Protein AF-A0A2E0M8G5-F1 (afdb_monomer_lite)

Structure (mmCIF, N/CA/C/O backbone):
data_AF-A0A2E0M8G5-F1
#
_entry.id   AF-A0A2E0M8G5-F1
#
loop_
_atom_site.group_PDB
_atom_site.id
_atom_site.type_symbol
_atom_site.label_atom_id
_atom_site.label_alt_id
_atom_site.label_comp_id
_atom_site.label_asym_id
_atom_site.label_entity_id
_atom_site.label_seq_id
_atom_site.pdbx_PDB_ins_code
_atom_site.Cartn_x
_atom_site.Cartn_y
_atom_site.Cartn_z
_atom_site.occupancy
_atom_site.B_iso_or_equiv
_atom_site.auth_seq_id
_atom_site.auth_comp_id
_atom_site.auth_asym_id
_atom_site.auth_atom_id
_atom_site.pdbx_PDB_model_num
ATOM 1 N N . MET A 1 1 ? 12.774 -2.064 16.910 1.00 54.75 1 MET A N 1
ATOM 2 C CA . MET A 1 1 ? 12.205 -1.805 15.576 1.00 54.75 1 MET A CA 1
ATOM 3 C C . MET A 1 1 ? 11.657 -3.131 15.097 1.00 54.75 1 MET A C 1
ATOM 5 O O . MET A 1 1 ? 12.442 -4.056 14.918 1.00 54.75 1 MET A O 1
ATOM 9 N N . GLU A 1 2 ? 10.336 -3.280 15.073 1.00 67.31 2 GLU A N 1
ATOM 10 C CA . GLU A 1 2 ? 9.711 -4.505 14.570 1.00 67.31 2 GLU A CA 1
ATOM 11 C C . GLU A 1 2 ? 9.850 -4.568 13.048 1.00 67.31 2 GLU A C 1
ATOM 13 O O . GLU A 1 2 ? 9.867 -3.539 12.372 1.00 67.31 2 GLU A O 1
ATOM 18 N N . ASN A 1 3 ? 10.014 -5.774 12.508 1.00 79.62 3 ASN A N 1
ATOM 19 C CA . ASN A 1 3 ? 10.138 -5.966 11.071 1.00 79.62 3 ASN A CA 1
ATOM 20 C C . ASN A 1 3 ? 8.754 -5.818 10.418 1.00 79.62 3 ASN A C 1
ATOM 22 O O . ASN A 1 3 ? 7.866 -6.632 10.670 1.00 79.62 3 ASN A O 1
ATOM 26 N N . LEU A 1 4 ? 8.570 -4.792 9.580 1.00 83.94 4 LEU A N 1
ATOM 27 C CA . LEU A 1 4 ? 7.314 -4.573 8.847 1.00 83.94 4 LEU A CA 1
ATOM 28 C C . LEU A 1 4 ? 7.039 -5.697 7.834 1.00 83.94 4 LEU A C 1
ATOM 30 O O . LEU A 1 4 ? 5.882 -6.077 7.614 1.00 83.94 4 LEU A O 1
ATOM 34 N N . PHE A 1 5 ? 8.105 -6.251 7.251 1.00 85.44 5 PHE A N 1
ATOM 35 C CA . PHE A 1 5 ? 8.032 -7.320 6.265 1.00 85.44 5 PHE A CA 1
ATOM 36 C C . PHE A 1 5 ? 7.835 -8.672 6.952 1.00 85.44 5 PHE A C 1
ATOM 38 O O . PHE A 1 5 ? 8.671 -9.127 7.734 1.00 85.44 5 PHE A O 1
ATOM 45 N N . GLY A 1 6 ? 6.721 -9.330 6.626 1.00 84.00 6 GLY A N 1
ATOM 46 C CA . GLY A 1 6 ? 6.536 -10.748 6.912 1.00 84.00 6 GLY A CA 1
ATOM 47 C C . GLY A 1 6 ? 7.272 -11.623 5.893 1.00 84.00 6 GLY A C 1
ATOM 48 O O . GLY A 1 6 ? 8.151 -11.167 5.167 1.00 84.00 6 GLY A O 1
ATOM 49 N N . THR A 1 7 ? 6.871 -12.890 5.790 1.00 86.88 7 THR A N 1
ATOM 50 C CA . THR A 1 7 ? 7.437 -13.831 4.805 1.00 86.88 7 THR A CA 1
ATOM 51 C C . THR A 1 7 ? 7.122 -13.466 3.354 1.00 86.88 7 THR A C 1
ATOM 53 O O . THR A 1 7 ? 7.831 -13.904 2.458 1.00 86.88 7 THR A O 1
ATOM 56 N N . ASP A 1 8 ? 6.057 -12.697 3.129 1.00 85.12 8 ASP A N 1
ATOM 57 C CA . ASP A 1 8 ? 5.541 -12.363 1.801 1.00 85.12 8 ASP A CA 1
ATOM 58 C C . ASP A 1 8 ? 4.986 -10.930 1.793 1.00 85.12 8 ASP A C 1
ATOM 60 O O . ASP A 1 8 ? 3.791 -10.688 1.598 1.00 85.12 8 ASP A O 1
ATOM 64 N N . GLY A 1 9 ? 5.863 -9.986 2.146 1.00 91.25 9 GLY A N 1
ATOM 65 C CA . GLY A 1 9 ? 5.587 -8.551 2.129 1.00 91.25 9 GLY A CA 1
ATOM 66 C C . GLY A 1 9 ? 4.952 -7.980 3.401 1.00 91.25 9 GLY A C 1
ATOM 67 O O . GLY A 1 9 ? 4.850 -8.629 4.450 1.00 91.25 9 GLY A O 1
ATOM 68 N N . ILE A 1 10 ? 4.545 -6.716 3.296 1.00 93.62 10 ILE A N 1
ATOM 69 C CA . ILE A 1 10 ? 3.780 -5.997 4.317 1.00 93.62 10 ILE A CA 1
ATOM 70 C C . ILE A 1 10 ? 2.307 -6.373 4.136 1.00 93.62 10 ILE A C 1
ATOM 72 O O . ILE A 1 10 ? 1.787 -6.366 3.023 1.00 93.62 10 ILE A O 1
ATOM 76 N N . ARG A 1 11 ? 1.629 -6.749 5.223 1.00 93.00 11 ARG A N 1
ATOM 77 C CA . ARG A 1 11 ? 0.235 -7.212 5.186 1.00 93.00 11 ARG A CA 1
ATOM 78 C C . ARG A 1 11 ? -0.544 -6.636 6.351 1.00 93.00 11 ARG A C 1
ATOM 80 O O . ARG A 1 11 ? -0.045 -6.654 7.476 1.00 93.00 11 ARG A O 1
ATOM 87 N N . GLY A 1 12 ? -1.784 -6.246 6.098 1.00 94.25 12 GLY A N 1
ATOM 88 C CA . GLY A 1 12 ? -2.657 -5.712 7.126 1.00 94.25 12 GLY A CA 1
ATOM 89 C C . GLY A 1 12 ? -4.112 -5.594 6.693 1.00 94.25 12 GLY A C 1
ATOM 90 O O . GLY A 1 12 ? -4.458 -5.883 5.548 1.00 94.25 12 GLY A O 1
ATOM 91 N N . ARG A 1 13 ? -4.965 -5.197 7.636 1.00 96.62 13 ARG A N 1
ATOM 92 C CA . ARG A 1 13 ? -6.363 -4.837 7.388 1.00 96.62 13 ARG A CA 1
ATOM 93 C C . ARG A 1 13 ? -6.421 -3.454 6.745 1.00 96.62 13 ARG A C 1
ATOM 95 O O . ARG A 1 13 ? -5.776 -2.541 7.242 1.00 96.62 13 ARG A O 1
ATOM 102 N N . VAL A 1 14 ? -7.198 -3.293 5.680 1.00 97.38 14 VAL A N 1
ATOM 103 C CA . VAL A 1 14 ? -7.354 -1.993 5.013 1.00 97.38 14 VAL A CA 1
ATOM 104 C C . VAL A 1 14 ? -8.207 -1.056 5.869 1.00 97.38 14 VAL A C 1
ATOM 106 O O . VAL A 1 14 ? -9.287 -1.451 6.309 1.00 97.38 14 VAL A O 1
ATOM 109 N N . ILE A 1 15 ? -7.716 0.164 6.097 1.00 97.62 15 ILE A N 1
ATOM 110 C CA . ILE A 1 15 ? -8.408 1.258 6.788 1.00 97.62 15 ILE A CA 1
ATOM 111 C C . ILE A 1 15 ? -8.259 2.512 5.930 1.00 97.62 15 ILE A C 1
ATOM 113 O O . ILE A 1 15 ? -7.146 2.982 5.723 1.00 97.62 15 ILE A O 1
ATOM 117 N N . LEU A 1 16 ? -9.371 3.034 5.412 1.00 96.50 16 LEU A N 1
ATOM 118 C CA . LEU A 1 16 ? -9.375 4.150 4.454 1.00 96.50 16 LEU A CA 1
ATOM 119 C C . LEU A 1 16 ? -9.514 5.533 5.107 1.00 96.50 16 LEU A C 1
ATOM 121 O O . LEU A 1 16 ? -9.705 6.521 4.402 1.00 96.50 16 LEU A O 1
ATOM 125 N N . ASP A 1 17 ? -9.437 5.605 6.434 1.00 94.81 17 ASP A N 1
ATOM 126 C CA . ASP A 1 17 ? -9.455 6.878 7.150 1.00 94.81 17 ASP A CA 1
ATOM 127 C C . ASP A 1 17 ? -8.188 7.680 6.832 1.00 94.81 17 ASP A C 1
ATOM 129 O O . ASP A 1 17 ? -7.088 7.125 6.797 1.00 94.81 17 ASP A O 1
ATOM 133 N N . GLU A 1 18 ? -8.340 8.992 6.658 1.00 93.25 18 GLU A N 1
ATOM 134 C CA . GLU A 1 18 ? -7.199 9.901 6.584 1.00 93.25 18 GLU A CA 1
ATOM 135 C C . GLU A 1 18 ? -6.433 9.889 7.913 1.00 93.25 18 GLU A C 1
ATOM 137 O O . GLU A 1 18 ? -7.026 9.934 8.995 1.00 93.25 18 GLU A O 1
ATOM 142 N N . CYS A 1 19 ? -5.107 9.843 7.832 1.00 97.50 19 CYS A N 1
ATOM 143 C CA . CYS A 1 19 ? -4.222 9.914 8.988 1.00 97.50 19 CYS A CA 1
ATOM 144 C C . CYS A 1 19 ? -2.936 10.674 8.638 1.00 97.50 19 CYS A C 1
ATOM 146 O O . CYS A 1 19 ? -2.694 10.976 7.470 1.00 97.50 19 CYS A O 1
ATOM 148 N N . SER A 1 20 ? -2.108 10.999 9.634 1.00 98.25 20 SER A N 1
ATOM 149 C CA . SER A 1 20 ? -0.753 11.507 9.371 1.00 98.25 20 SER A CA 1
ATOM 150 C C . SER A 1 20 ? 0.215 10.374 9.013 1.00 98.25 20 SER A C 1
ATOM 152 O O . SER A 1 20 ? -0.106 9.194 9.185 1.00 98.25 20 SER A O 1
ATOM 154 N N . ASP A 1 21 ? 1.421 10.726 8.570 1.00 97.62 21 ASP A N 1
ATOM 155 C CA . ASP A 1 21 ? 2.500 9.770 8.304 1.00 97.62 21 ASP A CA 1
ATOM 156 C C . ASP A 1 21 ? 2.903 9.002 9.570 1.00 97.62 21 ASP A C 1
ATOM 158 O O . ASP A 1 21 ? 3.010 7.773 9.559 1.00 97.62 21 ASP A O 1
ATOM 162 N N . GLU A 1 22 ? 3.082 9.706 10.693 1.00 97.75 22 GLU A N 1
ATOM 163 C CA . GLU A 1 22 ? 3.402 9.078 11.977 1.00 97.75 22 GLU A CA 1
ATOM 164 C C . GLU A 1 22 ? 2.297 8.122 12.427 1.00 97.75 22 GLU A C 1
ATOM 166 O O . GLU A 1 22 ? 2.583 7.023 12.905 1.00 97.75 22 GLU A O 1
ATOM 171 N N . GLU A 1 23 ? 1.037 8.514 12.242 1.00 98.12 23 GLU A N 1
ATOM 172 C CA . GLU A 1 23 ? -0.101 7.673 12.588 1.00 98.12 23 GLU A CA 1
ATOM 173 C C . GLU A 1 23 ? -0.194 6.444 11.673 1.00 98.12 23 GLU A C 1
ATOM 175 O O . GLU A 1 23 ? -0.428 5.339 12.162 1.00 98.12 23 GLU A O 1
ATOM 180 N N . ALA A 1 24 ? 0.057 6.592 10.370 1.00 97.44 24 ALA A N 1
ATOM 181 C CA . ALA A 1 24 ? 0.101 5.476 9.427 1.00 97.44 24 ALA A CA 1
ATOM 182 C C . ALA A 1 24 ? 1.146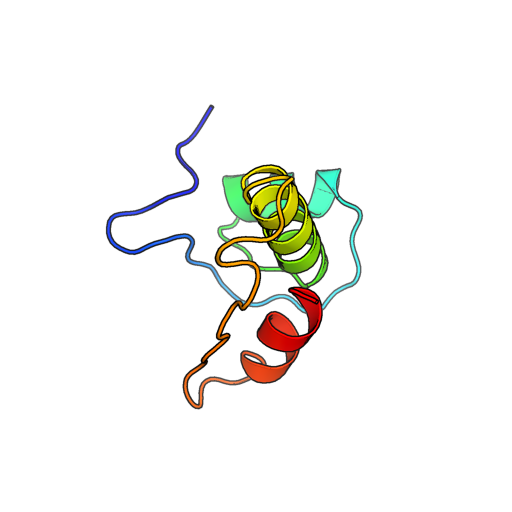 4.429 9.847 1.00 97.44 24 ALA A C 1
ATOM 184 O O . ALA A 1 24 ? 0.860 3.228 9.874 1.00 97.44 24 ALA A O 1
ATOM 185 N N . LEU A 1 25 ? 2.343 4.887 10.230 1.00 96.12 25 LEU A N 1
ATOM 186 C CA . LEU A 1 25 ? 3.428 4.035 10.722 1.00 96.12 25 LEU A CA 1
ATOM 187 C C . LEU A 1 25 ? 3.073 3.355 12.048 1.00 96.12 25 LEU A C 1
ATOM 189 O O . LEU A 1 25 ? 3.339 2.164 12.220 1.00 96.12 25 LEU A O 1
ATOM 193 N N . GLN A 1 26 ? 2.446 4.079 12.975 1.00 96.19 26 GLN A N 1
ATOM 194 C CA . GLN A 1 26 ? 1.99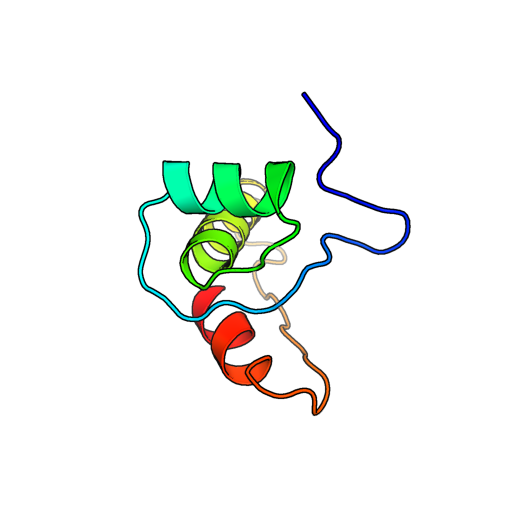0 3.501 14.235 1.00 96.19 26 GLN A CA 1
ATOM 195 C C . GLN A 1 26 ? 0.946 2.400 13.990 1.00 96.19 26 GLN A C 1
ATOM 197 O O . GLN A 1 26 ? 1.085 1.286 14.498 1.00 96.19 26 GLN A O 1
ATOM 202 N N . ARG A 1 27 ? -0.062 2.674 13.154 1.00 96.88 27 ARG A N 1
ATOM 203 C CA . ARG A 1 27 ? -1.156 1.743 12.837 1.00 96.88 27 ARG A CA 1
ATOM 204 C C . ARG A 1 27 ? -0.668 0.449 12.177 1.00 96.88 27 ARG A C 1
ATOM 206 O O . ARG A 1 27 ? -1.158 -0.631 12.520 1.00 96.88 27 ARG A O 1
ATOM 213 N N . ILE A 1 28 ? 0.322 0.501 11.279 1.00 95.94 28 ILE A N 1
ATOM 214 C CA . ILE A 1 28 ? 0.869 -0.727 10.674 1.00 95.94 28 ILE A CA 1
ATOM 215 C C . ILE A 1 28 ? 1.686 -1.562 11.663 1.00 95.94 28 ILE A C 1
ATOM 217 O O . ILE A 1 28 ? 1.608 -2.793 11.621 1.00 95.94 28 ILE A O 1
ATOM 221 N N . VAL A 1 29 ? 2.447 -0.921 12.555 1.00 94.69 29 VAL A N 1
ATOM 222 C CA . VAL A 1 29 ? 3.265 -1.616 13.560 1.00 94.69 29 VAL A CA 1
ATOM 223 C C . VAL A 1 29 ? 2.374 -2.252 14.625 1.00 94.69 29 VAL A C 1
ATOM 225 O O . VAL A 1 29 ? 2.487 -3.443 14.890 1.00 94.69 29 VAL A O 1
ATOM 228 N N . GLU A 1 30 ? 1.447 -1.484 15.193 1.00 94.88 30 GLU A N 1
ATOM 229 C CA . GLU A 1 30 ? 0.661 -1.911 16.355 1.00 94.88 30 GLU A CA 1
ATOM 230 C C . GLU A 1 30 ? -0.592 -2.706 15.968 1.00 94.88 30 GLU A C 1
ATOM 232 O O . GLU A 1 30 ? -0.949 -3.680 16.631 1.00 94.88 30 GLU A O 1
ATOM 237 N N . GLY A 1 31 ? -1.272 -2.296 14.895 1.00 95.00 31 GLY A N 1
ATOM 238 C CA . GLY A 1 31 ? -2.576 -2.832 14.495 1.00 95.00 31 GLY A CA 1
ATOM 239 C C . GLY A 1 31 ? -2.545 -3.726 13.260 1.00 95.00 31 GLY A C 1
ATOM 240 O O . GLY A 1 31 ? -3.560 -4.343 12.932 1.00 95.00 31 GLY A O 1
ATOM 241 N N . ARG A 1 32 ? -1.402 -3.804 12.562 1.00 95.19 32 ARG A N 1
ATOM 242 C CA . ARG A 1 32 ? -1.305 -4.397 11.218 1.00 95.19 32 ARG A CA 1
ATOM 243 C C . ARG A 1 32 ? -2.386 -3.821 10.304 1.00 95.19 32 ARG A C 1
ATOM 245 O O . ARG A 1 32 ? -3.134 -4.564 9.671 1.00 95.19 32 ARG A O 1
ATOM 252 N N . GLU A 1 33 ? -2.484 -2.500 10.256 1.00 96.62 33 GLU A N 1
ATOM 253 C CA . GLU A 1 33 ? -3.437 -1.780 9.412 1.00 96.62 33 GLU A CA 1
ATOM 254 C C . GLU A 1 33 ? -2.723 -1.122 8.230 1.00 96.62 33 GLU A C 1
ATOM 256 O O . GLU A 1 33 ? -1.674 -0.503 8.389 1.00 96.62 33 GLU A O 1
ATOM 261 N N . LEU A 1 34 ? -3.285 -1.290 7.034 1.00 96.62 34 LEU A N 1
ATOM 262 C CA . LEU A 1 34 ? -2.830 -0.652 5.805 1.00 96.62 34 LEU A CA 1
ATOM 263 C C . LEU A 1 34 ? -3.696 0.578 5.553 1.00 96.62 34 LEU A C 1
ATOM 265 O O . LEU A 1 34 ? -4.906 0.444 5.352 1.00 96.62 34 LEU A O 1
ATOM 269 N N . THR A 1 35 ? -3.071 1.751 5.544 1.00 97.69 35 THR A N 1
ATOM 270 C CA . THR A 1 35 ? -3.725 3.023 5.224 1.00 97.69 35 THR A CA 1
ATOM 271 C C . THR A 1 35 ? -3.235 3.566 3.882 1.00 97.69 35 THR A C 1
ATOM 273 O O . THR A 1 35 ? -2.131 3.220 3.446 1.00 97.69 35 THR A O 1
ATOM 276 N N . PRO A 1 36 ? -4.012 4.439 3.220 1.00 97.56 36 PRO A N 1
ATOM 277 C CA . PRO A 1 36 ? -3.556 5.124 2.016 1.00 97.56 36 PRO A CA 1
ATOM 278 C C . PRO A 1 36 ? -2.250 5.911 2.230 1.00 97.56 36 PRO A C 1
ATOM 280 O O . PRO A 1 36 ? -1.333 5.798 1.421 1.00 97.56 36 PRO A O 1
ATOM 283 N N . GLN A 1 37 ? -2.097 6.603 3.366 1.00 97.88 37 GLN A N 1
ATOM 284 C CA . GLN A 1 37 ? -0.855 7.312 3.707 1.00 97.88 37 GLN A CA 1
ATOM 285 C C . GLN A 1 37 ? 0.356 6.385 3.839 1.00 97.88 37 GLN A C 1
ATOM 287 O O . GLN A 1 37 ? 1.448 6.732 3.394 1.00 97.88 37 GLN A O 1
ATOM 292 N N . LEU A 1 38 ? 0.186 5.172 4.378 1.00 97.19 38 LEU A N 1
ATOM 293 C CA . LEU A 1 38 ? 1.277 4.200 4.381 1.00 97.19 38 LEU A CA 1
ATOM 294 C C . LEU A 1 38 ? 1.698 3.838 2.950 1.00 97.19 38 LEU A C 1
ATOM 296 O O . LEU A 1 38 ? 2.891 3.724 2.680 1.00 97.19 38 LEU A O 1
ATOM 300 N N . MET A 1 39 ? 0.740 3.657 2.035 1.00 97.00 39 MET A N 1
ATOM 301 C CA . MET A 1 39 ? 1.041 3.352 0.632 1.00 97.00 39 MET A CA 1
ATOM 302 C C . MET A 1 39 ? 1.816 4.494 -0.034 1.00 97.00 39 MET A C 1
ATOM 304 O O . MET A 1 39 ? 2.808 4.223 -0.707 1.00 97.00 39 MET A O 1
ATOM 308 N N . GLN A 1 40 ? 1.454 5.750 0.236 1.00 97.12 40 GLN A N 1
ATOM 309 C CA . GLN A 1 40 ? 2.217 6.911 -0.230 1.00 97.12 40 GLN A CA 1
ATOM 310 C C . GLN A 1 40 ? 3.664 6.882 0.277 1.00 97.12 40 GLN A C 1
ATOM 312 O O . GLN A 1 40 ? 4.598 6.965 -0.522 1.00 97.12 40 GLN A O 1
ATOM 317 N N . LEU A 1 41 ? 3.873 6.678 1.582 1.00 96.69 41 LEU A N 1
ATOM 318 C CA . LEU A 1 41 ? 5.216 6.576 2.163 1.00 96.69 41 LEU A CA 1
ATOM 319 C C . LEU A 1 41 ? 6.039 5.445 1.534 1.00 96.69 41 LEU A C 1
ATOM 321 O O . LEU A 1 41 ? 7.242 5.600 1.313 1.00 96.69 41 LEU A O 1
ATOM 325 N N . LEU A 1 42 ? 5.407 4.307 1.232 1.00 95.38 42 LEU A N 1
ATOM 326 C CA . LEU A 1 42 ? 6.060 3.191 0.548 1.00 95.38 42 LEU A CA 1
ATOM 327 C C . LEU A 1 42 ? 6.454 3.558 -0.888 1.00 95.38 42 LEU A C 1
ATOM 329 O O . LEU A 1 42 ? 7.575 3.245 -1.286 1.00 95.38 42 LEU A O 1
ATOM 333 N N . GLY A 1 43 ? 5.582 4.238 -1.638 1.00 94.69 43 GLY A N 1
ATOM 334 C CA . GLY A 1 43 ? 5.875 4.734 -2.986 1.00 94.69 43 GLY A CA 1
ATOM 335 C C . GLY A 1 43 ? 7.038 5.728 -2.996 1.00 94.69 43 GLY A C 1
ATOM 336 O O . GLY A 1 43 ? 8.011 5.549 -3.730 1.00 94.69 43 GLY A O 1
ATOM 337 N N . GLU A 1 44 ? 7.005 6.720 -2.105 1.00 94.88 44 GLU A N 1
ATOM 338 C CA . GLU A 1 44 ? 8.081 7.703 -1.949 1.00 94.88 44 GLU A CA 1
ATOM 339 C C . GLU A 1 44 ? 9.402 7.045 -1.538 1.00 94.88 44 GLU A C 1
ATOM 341 O O . GLU A 1 44 ? 10.467 7.359 -2.078 1.00 94.88 44 GLU A O 1
ATOM 346 N N . SER A 1 45 ? 9.348 6.112 -0.585 1.00 93.50 45 SER A N 1
ATOM 347 C CA . SER A 1 45 ? 10.528 5.378 -0.140 1.00 93.50 45 SER A CA 1
ATOM 348 C C . SER A 1 45 ? 11.097 4.497 -1.249 1.00 93.50 45 SER A C 1
ATOM 350 O O . SER A 1 45 ? 12.316 4.429 -1.377 1.00 93.50 45 SER A O 1
ATOM 352 N N . LEU A 1 46 ? 10.254 3.836 -2.047 1.00 91.06 46 LEU A N 1
ATOM 353 C CA . LEU A 1 46 ? 10.686 3.053 -3.204 1.00 91.06 46 LEU A CA 1
ATOM 354 C C . LEU A 1 46 ? 11.365 3.951 -4.240 1.00 91.06 46 LEU A C 1
ATOM 356 O O . LEU A 1 46 ? 12.462 3.623 -4.689 1.00 91.06 46 LEU A O 1
ATOM 360 N N . GLY A 1 47 ? 10.774 5.107 -4.555 1.00 90.25 47 GLY A N 1
ATOM 361 C CA . GLY A 1 47 ? 11.352 6.081 -5.483 1.00 90.25 47 GLY A CA 1
ATOM 362 C C . GLY A 1 47 ? 12.770 6.509 -5.091 1.00 90.25 47 GLY A C 1
ATOM 363 O O . GLY A 1 47 ? 13.646 6.589 -5.946 1.00 90.25 47 GLY A O 1
ATOM 364 N N . ARG A 1 48 ? 13.044 6.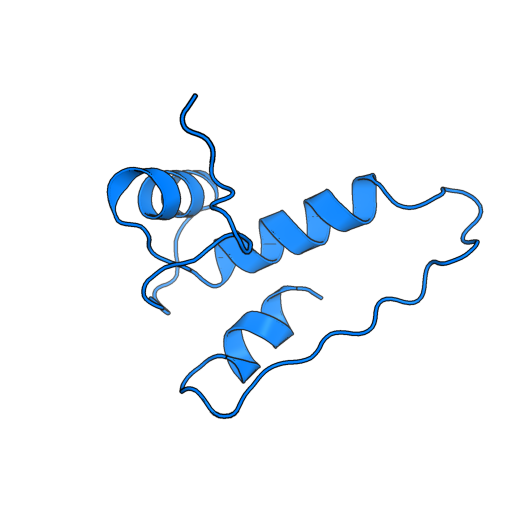672 -3.789 1.00 90.44 48 ARG A N 1
ATOM 365 C CA . ARG A 1 48 ? 14.391 6.990 -3.266 1.00 90.44 48 ARG A CA 1
ATOM 366 C C . ARG A 1 48 ? 15.418 5.865 -3.435 1.00 90.44 48 ARG A C 1
ATOM 368 O O . ARG A 1 48 ? 16.604 6.106 -3.232 1.00 90.44 48 ARG A O 1
ATOM 375 N N . THR A 1 49 ? 14.984 4.647 -3.754 1.00 88.94 49 THR A N 1
ATOM 376 C CA . THR A 1 49 ? 15.876 3.499 -3.996 1.00 88.94 49 THR A CA 1
ATOM 377 C C . THR A 1 49 ? 16.146 3.237 -5.476 1.00 88.94 49 THR A C 1
ATOM 379 O O . THR A 1 49 ? 16.988 2.395 -5.790 1.00 88.94 49 THR A O 1
ATOM 382 N N . LEU A 1 50 ? 15.448 3.931 -6.382 1.00 88.19 50 LEU A N 1
ATOM 383 C CA . LEU A 1 50 ? 15.640 3.768 -7.820 1.00 88.19 50 LEU A CA 1
ATOM 384 C C . LEU A 1 50 ? 16.942 4.439 -8.297 1.00 88.19 50 LEU A C 1
ATOM 386 O O . LEU A 1 50 ? 17.387 5.415 -7.687 1.00 88.19 50 LEU A O 1
ATOM 390 N N . PRO A 1 51 ? 17.554 3.948 -9.391 1.00 86.50 51 PRO A N 1
ATOM 391 C CA . PRO A 1 51 ? 18.727 4.580 -9.989 1.00 86.50 51 PRO A CA 1
ATOM 392 C C . PRO A 1 51 ? 18.462 6.028 -10.432 1.00 86.50 51 PRO A C 1
ATOM 394 O O . PRO A 1 51 ? 17.474 6.310 -11.109 1.00 86.50 51 PRO A O 1
ATOM 397 N N . GLU A 1 52 ? 19.377 6.944 -10.098 1.00 83.31 52 GLU A N 1
ATOM 398 C CA . GLU A 1 52 ? 19.273 8.367 -10.474 1.00 83.31 52 GLU A CA 1
ATOM 399 C C . GLU A 1 52 ? 19.381 8.603 -11.990 1.00 83.31 52 GLU A C 1
ATOM 401 O O . GLU A 1 52 ? 18.912 9.619 -12.498 1.00 83.31 52 GLU A O 1
ATOM 406 N N . ASP A 1 53 ? 19.996 7.671 -12.722 1.00 86.00 53 ASP A N 1
ATOM 407 C CA . ASP A 1 53 ? 20.163 7.739 -14.177 1.00 86.00 53 ASP A CA 1
ATOM 408 C C . ASP A 1 53 ? 18.901 7.327 -14.958 1.00 86.00 53 ASP A C 1
ATOM 410 O O . ASP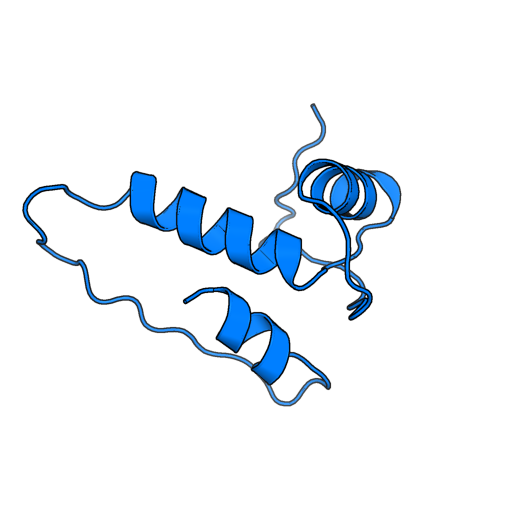 A 1 53 ? 18.906 7.341 -16.192 1.00 86.00 53 ASP A O 1
ATOM 414 N N . GLY A 1 54 ? 17.821 6.980 -14.249 1.00 75.44 54 GLY A N 1
ATOM 415 C CA . GLY A 1 54 ? 16.530 6.601 -14.821 1.00 75.44 54 GLY A CA 1
ATOM 416 C C . GLY A 1 54 ? 16.516 5.213 -15.460 1.00 75.44 54 GLY A C 1
ATOM 417 O O . GLY A 1 54 ? 15.510 4.813 -16.047 1.00 75.44 54 GLY A O 1
ATOM 418 N N . GLN A 1 55 ? 17.602 4.438 -15.375 1.00 77.81 55 GLN A N 1
ATOM 419 C CA . GLN A 1 55 ? 17.626 3.107 -15.965 1.00 77.81 55 GLN A CA 1
ATOM 420 C C . GLN A 1 55 ? 16.781 2.142 -15.115 1.00 77.81 55 GLN A C 1
ATOM 422 O O . GLN A 1 55 ? 17.166 1.754 -14.016 1.00 77.81 55 GLN A O 1
ATOM 427 N N . GLY A 1 56 ? 15.614 1.742 -15.632 1.00 72.81 5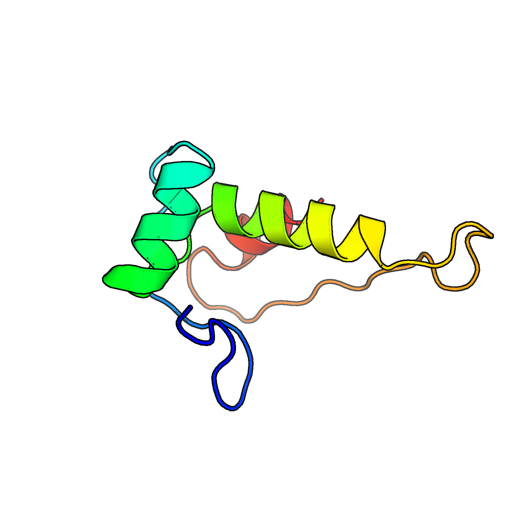6 GLY A N 1
ATOM 428 C CA . GLY A 1 56 ? 14.670 0.885 -14.900 1.00 72.81 56 GLY A CA 1
ATOM 429 C C . GLY A 1 56 ? 13.667 1.650 -14.027 1.00 72.81 56 GLY A C 1
ATOM 430 O O . GLY A 1 56 ? 13.155 1.089 -13.064 1.00 72.81 56 GLY A O 1
ATOM 431 N N . ASP A 1 57 ? 13.368 2.904 -14.375 1.00 79.81 57 ASP A N 1
ATOM 432 C CA . ASP A 1 57 ? 12.386 3.780 -13.713 1.00 79.81 57 ASP A CA 1
ATOM 433 C C . ASP A 1 57 ? 10.911 3.378 -13.919 1.00 79.81 57 ASP A C 1
ATOM 435 O O . ASP A 1 57 ? 10.004 3.939 -13.303 1.00 79.81 57 ASP A O 1
ATOM 439 N N . THR A 1 58 ? 10.648 2.393 -14.776 1.00 88.50 58 THR A N 1
ATOM 440 C CA . THR A 1 58 ? 9.294 1.910 -15.036 1.00 88.50 58 THR A CA 1
ATOM 441 C C . THR A 1 58 ? 8.870 0.903 -13.971 1.00 88.50 58 THR A C 1
ATOM 443 O O . THR A 1 58 ? 9.315 -0.246 -13.969 1.00 88.50 58 THR A O 1
ATOM 446 N N . ILE A 1 59 ? 7.948 1.314 -13.101 1.00 89.56 59 ILE A N 1
ATOM 447 C CA . ILE A 1 59 ? 7.320 0.445 -12.100 1.00 89.56 59 ILE A CA 1
ATOM 448 C C . ILE A 1 59 ? 5.979 -0.069 -12.630 1.00 89.56 59 ILE A C 1
ATOM 450 O O . ILE A 1 59 ? 5.142 0.697 -13.107 1.00 89.56 59 ILE A O 1
ATOM 454 N N . VAL A 1 60 ? 5.755 -1.379 -12.509 1.00 93.50 60 VAL A N 1
ATOM 455 C CA . VAL A 1 60 ? 4.463 -2.014 -12.795 1.00 93.50 60 VAL A CA 1
ATOM 456 C C . VAL A 1 60 ? 3.763 -2.321 -11.476 1.00 93.50 60 VAL A C 1
ATOM 458 O O . VAL A 1 60 ? 4.285 -3.075 -10.658 1.00 93.50 60 VAL A O 1
ATOM 461 N N . ILE A 1 61 ? 2.570 -1.757 -11.287 1.00 94.19 61 ILE A N 1
ATOM 462 C CA . ILE A 1 61 ? 1.736 -1.971 -10.100 1.00 94.19 61 ILE A CA 1
ATOM 463 C C . ILE A 1 61 ? 0.574 -2.891 -10.482 1.00 94.19 61 ILE A C 1
ATOM 465 O O . ILE A 1 61 ? -0.144 -2.623 -11.444 1.00 94.19 61 ILE A O 1
ATOM 469 N N . GLY A 1 62 ? 0.393 -3.977 -9.729 1.00 94.44 62 GLY A N 1
ATOM 470 C CA . GLY A 1 62 ? -0.703 -4.929 -9.908 1.00 94.44 62 GLY A CA 1
ATOM 471 C C . GLY A 1 62 ? -1.403 -5.233 -8.587 1.00 94.44 62 GLY A C 1
ATOM 472 O O . GLY A 1 62 ? -0.789 -5.164 -7.523 1.00 94.44 62 GLY A O 1
ATOM 473 N N . TRP A 1 63 ? -2.687 -5.573 -8.659 1.00 95.56 63 TRP A N 1
ATOM 474 C CA . TRP A 1 63 ? -3.515 -5.923 -7.506 1.00 95.56 63 TRP A CA 1
ATOM 475 C C . TRP A 1 63 ? -4.544 -7.009 -7.867 1.00 95.56 63 TRP A C 1
ATOM 477 O O . TRP A 1 63 ? -4.817 -7.242 -9.044 1.00 95.56 63 TRP A O 1
ATOM 487 N N . ASP A 1 64 ? -5.085 -7.698 -6.856 1.00 95.88 64 ASP A N 1
ATOM 488 C CA . ASP A 1 64 ? -6.168 -8.686 -7.003 1.00 95.88 64 ASP A CA 1
ATOM 489 C C . ASP A 1 64 ? -7.562 -8.054 -6.788 1.00 95.88 64 ASP A C 1
ATOM 491 O O . ASP A 1 64 ? -7.687 -6.864 -6.507 1.00 95.88 64 ASP A O 1
ATOM 495 N N . GLU A 1 65 ? -8.636 -8.841 -6.897 1.00 96.81 65 GLU A N 1
ATOM 496 C CA . GLU A 1 65 ? -10.023 -8.347 -6.798 1.00 96.81 65 GLU A CA 1
ATOM 497 C C . GLU A 1 65 ? -10.512 -8.073 -5.362 1.00 96.81 65 GLU A C 1
ATOM 499 O O . GLU A 1 65 ? -11.716 -7.938 -5.127 1.00 96.81 65 GLU A O 1
ATOM 504 N N . ARG A 1 66 ? -9.620 -8.004 -4.363 1.00 95.81 66 ARG A N 1
ATOM 505 C CA . ARG A 1 66 ? -10.047 -7.648 -3.004 1.00 95.81 66 ARG A CA 1
ATOM 506 C C . ARG A 1 66 ? -10.605 -6.221 -2.972 1.00 95.81 66 ARG A C 1
ATOM 508 O O . ARG A 1 66 ? -10.112 -5.353 -3.700 1.00 95.81 66 ARG A O 1
ATOM 515 N N . PRO A 1 67 ? -11.593 -5.952 -2.099 1.00 95.62 67 PRO A N 1
ATOM 516 C CA . PRO A 1 67 ? -12.068 -4.596 -1.868 1.00 95.62 67 PRO A CA 1
ATOM 517 C C . PRO A 1 67 ? -10.904 -3.647 -1.581 1.00 95.62 67 PRO A C 1
ATOM 519 O O . PRO A 1 67 ? -9.934 -4.032 -0.930 1.00 95.62 67 PRO A O 1
ATOM 522 N N . ASP A 1 68 ? -11.010 -2.425 -2.099 1.00 95.75 68 ASP A N 1
ATOM 523 C CA . ASP A 1 68 ? -10.109 -1.302 -1.809 1.00 95.75 68 ASP A CA 1
ATOM 524 C C . ASP A 1 68 ? -8.649 -1.451 -2.273 1.00 95.75 68 ASP A C 1
ATOM 526 O O . ASP A 1 68 ? -7.894 -0.482 -2.229 1.00 95.75 68 ASP A O 1
ATOM 530 N N . ASN A 1 69 ? -8.244 -2.602 -2.817 1.00 94.81 69 ASN A N 1
ATOM 531 C CA . ASN A 1 69 ? -6.887 -2.798 -3.334 1.00 94.81 69 ASN A CA 1
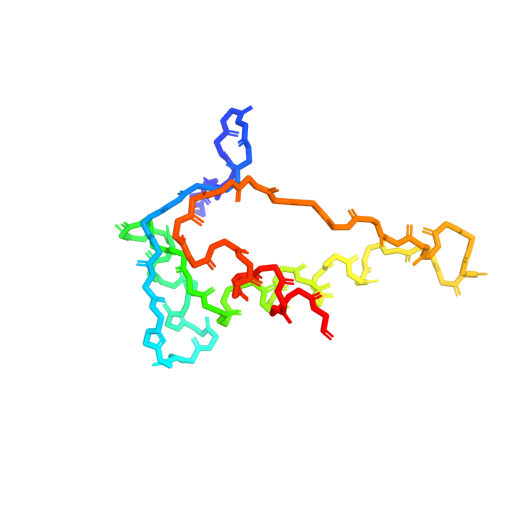ATOM 532 C C . ASN A 1 69 ? -6.552 -1.860 -4.504 1.00 94.81 69 ASN A C 1
ATOM 534 O O . ASN A 1 69 ? -5.424 -1.384 -4.604 1.00 94.81 69 ASN A O 1
ATOM 538 N N . HIS A 1 70 ? -7.536 -1.545 -5.349 1.00 94.88 70 HIS A N 1
ATOM 539 C CA . HIS A 1 70 ? -7.382 -0.536 -6.400 1.00 94.88 70 HIS A CA 1
ATOM 540 C C . HIS A 1 70 ? -7.123 0.867 -5.820 1.00 94.88 70 HIS A C 1
ATOM 542 O O . HIS A 1 70 ? -6.321 1.614 -6.374 1.00 94.88 70 HIS A O 1
ATOM 548 N N . THR A 1 71 ? -7.749 1.200 -4.686 1.00 95.00 71 THR A N 1
ATOM 549 C CA . THR A 1 71 ? -7.505 2.447 -3.950 1.00 95.00 71 THR A CA 1
ATOM 550 C C . THR A 1 71 ? -6.102 2.447 -3.362 1.00 95.00 71 THR A C 1
ATOM 552 O O . THR A 1 71 ? -5.353 3.385 -3.580 1.00 95.00 71 THR A O 1
ATOM 555 N N . LEU A 1 72 ? -5.686 1.384 -2.668 1.00 95.38 72 LEU A N 1
ATOM 556 C CA . LEU A 1 72 ? -4.324 1.314 -2.125 1.00 95.38 72 LEU A CA 1
ATOM 557 C C . LEU A 1 72 ? -3.256 1.413 -3.223 1.00 95.38 72 LEU A C 1
ATOM 559 O O . LEU A 1 72 ? -2.240 2.076 -3.031 1.00 95.38 72 LEU A O 1
ATOM 563 N N . ALA A 1 73 ? -3.499 0.794 -4.382 1.00 95.44 73 ALA A N 1
ATOM 564 C CA . ALA A 1 73 ? -2.607 0.884 -5.531 1.00 95.44 73 ALA A CA 1
ATOM 565 C C . ALA A 1 73 ? -2.495 2.316 -6.077 1.00 95.44 73 ALA A C 1
ATOM 567 O O . ALA A 1 73 ? -1.397 2.734 -6.433 1.00 95.44 73 ALA A O 1
ATOM 568 N N . SER A 1 74 ? -3.591 3.085 -6.108 1.00 95.00 74 SER A N 1
ATOM 569 C CA . SER A 1 74 ? -3.570 4.466 -6.610 1.00 95.00 74 SER A CA 1
ATOM 570 C C . SER A 1 74 ? -2.817 5.440 -5.705 1.00 95.00 74 SER A C 1
ATOM 572 O O . SER A 1 74 ? -2.526 6.544 -6.138 1.00 95.00 74 SER A O 1
ATOM 574 N N . TRP A 1 75 ? -2.536 5.062 -4.456 1.00 96.56 75 TRP A N 1
ATOM 575 C CA . TRP A 1 75 ? -1.771 5.874 -3.505 1.00 96.56 75 TRP A CA 1
ATOM 576 C C . TRP A 1 75 ? -0.261 5.602 -3.547 1.00 96.56 75 TRP A C 1
ATOM 578 O O . TRP A 1 75 ? 0.493 6.257 -2.840 1.00 96.56 75 TRP A O 1
ATOM 588 N N . LEU A 1 76 ? 0.200 4.651 -4.367 1.00 93.56 76 LEU A N 1
ATOM 589 C CA . LEU A 1 76 ? 1.632 4.405 -4.598 1.00 93.56 76 LEU A CA 1
ATOM 590 C C . LEU A 1 76 ? 2.264 5.388 -5.603 1.00 93.56 76 LEU A C 1
ATOM 592 O O . LEU A 1 76 ? 3.480 5.346 -5.790 1.00 93.56 76 LEU A O 1
ATOM 596 N N . THR A 1 77 ? 1.449 6.206 -6.274 1.00 81.19 77 THR A N 1
ATOM 597 C CA . THR A 1 77 ? 1.820 7.112 -7.376 1.00 81.19 77 THR A CA 1
ATOM 598 C C . THR A 1 77 ? 1.319 8.517 -7.112 1.00 81.19 77 THR A C 1
ATOM 600 O O . THR A 1 77 ? 2.069 9.471 -7.403 1.00 81.19 77 THR A O 1
#

Sequence (77 aa):
MENLFGTDGIRGRVILDECSDEEALQRIVEGRELTPQLMQLLGESLGRTLPEDGQGDTIVIGWDERPDNHTLASWLT

Radius of gyration: 13.15 Å; chains: 1; bounding box: 32×25×32 Å

Secondary structure (DSSP, 8-state):
---S-BTTB---EE--S---HHHHHHHHHHH-EE-HHHHHHHHHHHHTTS-TT-TT--------SSTTHHHHHHT--

pLDDT: mean 91.79, std 7.71, range [54.75, 98.25]

Foldseek 3Di:
DDDCQDPHGHAADEDADDDDLVVQVVCCVPPVYHYLSVLLVVLVVVQVVDDPVCDPVDDDDDDDPDPCRVVSSVSSD